Protein AF-A0A1T0A4B4-F1 (afdb_monomer_lite)

Secondary structure (DSSP, 8-state):
----HHHHHHHHHHHHHHHHHHTTSPPP-EEEEEEEEEETTEEEEEEEEEEETTT--EEEEEEEEEE-TTSS-EEEEEEEESSTT-SS-S--EEE-TTTHHHHHHHHHTT----

pLDDT: mean 87.67, std 13.89, range [37.34, 98.06]

Foldseek 3Di:
DAAAQVNLVVLLVVLQVVVCVVVVHDGFQKDGPKDFDADPNDTQYIWFWIARPVVRWIKTKDRNFDCPPPNPGGWIWIATAPDRPGPDDGDTDIDDPNCVSNVNRCVNVVHDDD

Organism: NCBI:txid34060

Sequence (114 aa):
MTILSVKLKNLVQKANCTIATQGNTAPLALEFHLKNIIRNGVKYGCSGFIKDANTGKIVYVNTEGTTLRNGQGDSYLYRLARHLKDYSGGSNRWAQADNLPSSIVSLLLNKPCF

Structure (mmCIF, N/CA/C/O backbone):
data_AF-A0A1T0A4B4-F1
#
_entry.id   AF-A0A1T0A4B4-F1
#
loop_
_atom_site.group_PDB
_atom_site.id
_atom_site.type_symbol
_atom_site.label_atom_id
_atom_site.label_alt_id
_atom_site.label_comp_id
_atom_site.label_asym_id
_atom_site.label_entity_id
_atom_site.label_seq_id
_atom_site.pdbx_PDB_ins_code
_atom_site.Cartn_x
_atom_site.Cartn_y
_atom_site.Cartn_z
_atom_site.occupancy
_atom_site.B_iso_or_equiv
_atom_site.auth_seq_id
_atom_site.auth_comp_id
_atom_site.auth_asym_id
_atom_site.auth_atom_id
_atom_site.pdbx_PDB_model_num
ATOM 1 N N . MET A 1 1 ? 14.051 5.964 -6.819 1.00 65.62 1 MET A N 1
ATOM 2 C CA . MET A 1 1 ? 14.446 4.667 -6.199 1.00 65.62 1 MET A CA 1
ATOM 3 C C . MET A 1 1 ? 13.277 3.697 -6.271 1.00 65.62 1 MET A C 1
ATOM 5 O O . MET A 1 1 ? 12.309 3.912 -5.565 1.00 65.62 1 MET A O 1
ATOM 9 N N . THR A 1 2 ? 13.368 2.604 -7.028 1.00 81.38 2 THR A N 1
ATOM 10 C CA . THR A 1 2 ? 12.256 1.650 -7.193 1.00 81.38 2 THR A CA 1
ATOM 11 C C . THR A 1 2 ? 11.838 0.955 -5.889 1.00 81.38 2 THR A C 1
ATOM 13 O O . THR A 1 2 ? 12.670 0.373 -5.187 1.00 81.38 2 THR A O 1
ATOM 16 N N . ILE A 1 3 ? 10.535 0.948 -5.587 1.00 90.12 3 ILE A N 1
ATOM 17 C CA . ILE A 1 3 ? 9.962 0.204 -4.454 1.00 90.12 3 ILE A CA 1
ATOM 18 C C . ILE A 1 3 ? 9.230 -1.036 -4.978 1.00 90.12 3 ILE A C 1
ATOM 20 O O . ILE A 1 3 ? 8.243 -0.921 -5.699 1.00 90.12 3 ILE A O 1
ATOM 24 N N . LEU A 1 4 ? 9.705 -2.221 -4.592 1.00 95.00 4 LEU A N 1
ATOM 25 C CA . LEU A 1 4 ? 9.095 -3.514 -4.927 1.00 95.00 4 LEU A CA 1
ATOM 26 C C . LEU A 1 4 ? 8.104 -3.974 -3.851 1.00 95.00 4 LEU A C 1
ATOM 28 O O . LEU A 1 4 ? 8.152 -3.502 -2.715 1.00 95.00 4 LEU A O 1
ATOM 32 N N . SER A 1 5 ? 7.262 -4.957 -4.179 1.00 96.31 5 SER A N 1
ATOM 33 C CA . SER A 1 5 ? 6.137 -5.395 -3.339 1.00 96.31 5 SER A CA 1
ATOM 34 C C . SER A 1 5 ? 6.548 -5.813 -1.925 1.00 96.31 5 SER A C 1
ATOM 36 O O . SER A 1 5 ? 5.933 -5.382 -0.953 1.00 96.31 5 SER A O 1
ATOM 38 N N . VAL A 1 6 ? 7.617 -6.605 -1.792 1.00 96.56 6 VAL A N 1
ATOM 39 C CA . VAL A 1 6 ? 8.127 -7.074 -0.490 1.00 96.56 6 VAL A CA 1
ATOM 40 C C . VAL A 1 6 ? 8.642 -5.907 0.352 1.00 96.56 6 VAL A C 1
ATOM 42 O O . VAL A 1 6 ? 8.340 -5.817 1.540 1.00 96.56 6 VAL A O 1
ATOM 45 N N . LYS A 1 7 ? 9.376 -4.976 -0.273 1.00 96.06 7 LYS A N 1
ATOM 46 C CA . LYS A 1 7 ? 9.888 -3.781 0.409 1.00 96.06 7 LYS A CA 1
ATOM 47 C C . LYS A 1 7 ? 8.732 -2.900 0.879 1.00 96.06 7 LYS A C 1
ATOM 49 O O . LYS A 1 7 ? 8.721 -2.503 2.039 1.00 96.06 7 LYS A O 1
ATOM 54 N N . LEU A 1 8 ? 7.744 -2.650 0.017 1.00 96.50 8 LEU A N 1
ATOM 55 C CA . LEU A 1 8 ? 6.566 -1.861 0.373 1.00 96.50 8 LEU A CA 1
ATOM 56 C C . LEU A 1 8 ? 5.783 -2.504 1.522 1.00 96.50 8 LEU A C 1
ATOM 58 O O . LEU A 1 8 ? 5.461 -1.814 2.482 1.00 96.50 8 LEU A O 1
ATOM 62 N N . LYS A 1 9 ? 5.540 -3.820 1.466 1.00 97.75 9 LYS A N 1
ATOM 63 C CA . LYS A 1 9 ? 4.872 -4.570 2.540 1.00 97.75 9 LYS A CA 1
ATOM 64 C C . LYS A 1 9 ? 5.558 -4.345 3.887 1.00 97.75 9 LYS A C 1
ATOM 66 O O . LYS A 1 9 ? 4.899 -3.961 4.848 1.00 97.75 9 LYS A O 1
ATOM 71 N N . ASN A 1 10 ? 6.876 -4.528 3.949 1.00 97.88 10 ASN A N 1
ATOM 72 C CA . ASN A 1 10 ? 7.631 -4.373 5.193 1.00 97.88 10 ASN A CA 1
ATOM 73 C C . ASN A 1 10 ? 7.598 -2.930 5.716 1.00 97.88 10 ASN A C 1
ATOM 75 O O . ASN A 1 10 ? 7.447 -2.712 6.917 1.00 97.88 10 ASN A O 1
ATOM 79 N N . LEU A 1 11 ? 7.700 -1.941 4.823 1.00 97.06 11 LEU A N 1
ATOM 80 C CA . LEU A 1 11 ? 7.626 -0.527 5.192 1.00 97.06 11 LEU A CA 1
ATOM 81 C C . LEU A 1 11 ? 6.242 -0.142 5.727 1.00 97.06 11 LEU A C 1
ATOM 83 O O . LEU A 1 11 ? 6.154 0.525 6.755 1.00 97.06 11 LEU A O 1
ATOM 87 N N . VAL A 1 12 ? 5.168 -0.586 5.068 1.00 97.56 12 VAL A N 1
ATOM 88 C CA . VAL A 1 12 ? 3.788 -0.336 5.512 1.00 97.56 12 VAL A CA 1
ATOM 89 C C . VAL A 1 12 ? 3.520 -1.037 6.842 1.00 97.56 12 VAL A C 1
ATOM 91 O O . VAL A 1 12 ? 2.934 -0.431 7.733 1.00 97.56 12 VAL A O 1
ATOM 94 N N . GLN A 1 13 ? 4.003 -2.270 7.026 1.00 97.31 13 GLN A N 1
ATOM 95 C CA . GLN A 1 13 ? 3.885 -2.978 8.303 1.00 97.31 13 GLN A CA 1
ATOM 96 C C . GLN A 1 13 ? 4.587 -2.212 9.432 1.00 97.31 13 GLN A C 1
ATOM 98 O O . GLN A 1 13 ? 4.015 -2.033 10.504 1.00 97.31 13 GLN A O 1
ATOM 103 N N . LYS A 1 14 ? 5.804 -1.712 9.177 1.00 97.19 14 LYS A N 1
ATOM 104 C CA . LYS A 1 14 ? 6.549 -0.895 10.140 1.00 97.19 14 LYS A CA 1
ATOM 105 C C . LYS A 1 14 ? 5.794 0.391 10.482 1.00 97.19 14 LYS A C 1
ATOM 107 O O . LYS A 1 14 ? 5.624 0.688 11.659 1.00 97.19 14 LYS A O 1
ATOM 112 N N . ALA A 1 15 ? 5.301 1.113 9.473 1.00 96.12 15 ALA A N 1
ATOM 113 C CA . ALA A 1 15 ? 4.528 2.338 9.666 1.00 96.12 15 ALA A CA 1
ATOM 114 C C . ALA A 1 15 ? 3.236 2.092 10.462 1.00 96.12 15 ALA A C 1
ATOM 116 O O . ALA A 1 15 ? 2.917 2.869 11.356 1.00 96.12 15 ALA A O 1
ATOM 117 N N . ASN A 1 16 ? 2.533 0.990 10.185 1.00 96.12 16 ASN A N 1
ATOM 118 C CA . ASN A 1 16 ? 1.340 0.576 10.920 1.00 96.12 16 ASN A CA 1
ATOM 119 C C . ASN A 1 16 ? 1.645 0.378 12.410 1.00 96.12 16 ASN A C 1
ATOM 121 O O . ASN A 1 16 ? 0.974 0.967 13.251 1.00 96.12 16 ASN A O 1
ATOM 125 N N . CYS A 1 17 ? 2.706 -0.367 12.738 1.00 94.44 17 CYS A N 1
ATOM 126 C CA . CYS A 1 17 ? 3.131 -0.546 14.126 1.00 94.44 17 CYS A CA 1
ATOM 127 C C . CYS A 1 17 ? 3.510 0.788 14.788 1.00 94.44 17 CYS A C 1
ATOM 129 O O . CYS A 1 17 ? 3.055 1.066 15.891 1.00 94.44 17 CYS A O 1
ATOM 131 N N . THR A 1 18 ? 4.295 1.640 14.117 1.00 95.12 18 THR A N 1
ATOM 132 C CA . THR A 1 18 ? 4.711 2.941 14.667 1.00 95.12 18 THR A CA 1
ATOM 133 C C . THR A 1 18 ? 3.520 3.857 14.957 1.00 95.12 18 THR A C 1
ATOM 135 O O . THR A 1 18 ? 3.436 4.414 16.050 1.00 95.12 18 THR A O 1
ATOM 138 N N . ILE A 1 19 ? 2.581 3.986 14.014 1.00 92.56 19 ILE A N 1
ATOM 139 C CA . ILE A 1 19 ? 1.384 4.826 14.173 1.00 92.56 19 ILE A CA 1
ATOM 140 C C . ILE A 1 19 ? 0.473 4.272 15.277 1.00 92.56 19 ILE A C 1
ATOM 142 O O . ILE A 1 19 ? -0.071 5.042 16.069 1.00 92.56 19 ILE A O 1
ATOM 146 N N . ALA A 1 20 ? 0.330 2.948 15.360 1.00 91.00 20 ALA A N 1
ATOM 147 C CA . ALA A 1 20 ? -0.446 2.284 16.402 1.00 91.00 20 ALA A CA 1
ATOM 148 C C . ALA A 1 20 ? 0.122 2.569 17.803 1.00 91.00 20 ALA A C 1
ATOM 150 O O . ALA A 1 20 ? -0.622 2.990 18.691 1.00 91.00 20 ALA A O 1
ATOM 151 N N . THR A 1 21 ? 1.445 2.446 17.974 1.00 90.94 21 THR A N 1
ATOM 152 C CA . THR A 1 21 ? 2.137 2.775 19.230 1.00 90.94 21 THR A CA 1
ATOM 153 C C . THR A 1 21 ? 1.974 4.247 19.604 1.00 90.94 21 THR A C 1
ATOM 155 O O . THR A 1 21 ? 1.628 4.545 20.742 1.00 90.94 21 THR A O 1
ATOM 158 N N . GLN A 1 22 ? 2.163 5.173 18.657 1.00 88.19 22 GLN A N 1
ATOM 159 C CA . GLN A 1 22 ? 1.993 6.612 18.907 1.00 88.19 22 GLN A CA 1
ATOM 160 C C . GLN A 1 22 ? 0.557 6.977 19.304 1.00 88.19 22 GLN A C 1
ATOM 162 O O . GLN A 1 22 ? 0.347 7.867 20.122 1.00 88.19 22 GLN A O 1
ATOM 167 N N . GLY A 1 23 ? -0.435 6.293 18.730 1.00 85.31 23 GLY A N 1
ATOM 168 C CA . GLY A 1 23 ? -1.847 6.507 19.035 1.00 85.31 23 GLY A CA 1
ATOM 169 C C . GLY A 1 23 ? -2.371 5.736 20.245 1.00 85.31 23 GLY A C 1
ATOM 170 O O . GLY A 1 23 ? -3.561 5.850 20.518 1.00 85.31 23 GLY A O 1
ATOM 171 N N . ASN A 1 24 ? -1.542 4.932 20.924 1.00 86.25 24 ASN A N 1
ATOM 172 C CA . ASN A 1 24 ? -1.968 3.974 21.953 1.00 86.25 24 ASN A CA 1
ATOM 173 C C . ASN A 1 24 ? -3.159 3.096 21.497 1.00 86.25 24 ASN A C 1
ATOM 175 O O . ASN A 1 24 ? -4.151 2.927 22.203 1.00 86.25 24 ASN A O 1
ATOM 179 N N . THR A 1 25 ? -3.082 2.580 20.266 1.00 87.38 25 THR A N 1
ATOM 180 C CA . THR A 1 25 ? -4.123 1.757 19.622 1.00 87.38 25 THR A CA 1
ATOM 181 C C . THR A 1 25 ? -3.524 0.470 19.063 1.00 87.38 25 THR A C 1
ATOM 183 O O . THR A 1 25 ? -2.311 0.367 18.888 1.00 87.38 25 THR A O 1
ATOM 186 N N . ALA A 1 26 ? -4.363 -0.528 18.777 1.00 90.56 26 ALA A N 1
ATOM 187 C CA . ALA A 1 26 ? -3.915 -1.748 18.112 1.00 90.56 26 ALA A CA 1
ATOM 188 C C . ALA A 1 26 ? -3.573 -1.484 16.627 1.00 90.56 26 ALA A C 1
ATOM 190 O O . ALA A 1 26 ? -4.235 -0.665 15.983 1.00 90.56 26 ALA A O 1
ATOM 191 N N . PRO A 1 27 ? -2.565 -2.175 16.060 1.00 93.06 27 PRO A N 1
ATOM 192 C CA . PRO A 1 27 ? -2.236 -2.064 14.642 1.00 93.06 27 PRO A CA 1
ATOM 193 C C . PRO A 1 27 ? -3.357 -2.612 13.752 1.00 93.06 27 PRO A C 1
ATOM 195 O O . PRO A 1 27 ? -4.075 -3.539 14.125 1.00 93.06 27 PRO A O 1
ATOM 198 N N . LEU A 1 28 ? -3.467 -2.066 12.538 1.00 94.81 28 LEU A N 1
ATOM 199 C CA . LEU A 1 28 ? -4.407 -2.550 11.523 1.00 94.81 28 LEU A CA 1
ATOM 200 C C . LEU A 1 28 ? -4.092 -3.992 11.105 1.00 94.81 28 LEU A C 1
ATOM 202 O O . LEU A 1 28 ? -2.920 -4.377 11.019 1.00 94.81 28 LEU A O 1
ATOM 206 N N . ALA A 1 29 ? -5.127 -4.758 10.760 1.00 96.38 29 ALA A N 1
ATOM 207 C CA . ALA A 1 29 ? -4.992 -6.116 10.243 1.00 96.38 29 ALA A CA 1
ATOM 208 C C . ALA A 1 29 ? -4.821 -6.069 8.716 1.00 96.38 29 ALA A C 1
ATOM 210 O O . ALA A 1 29 ? -5.791 -6.104 7.967 1.00 96.38 29 ALA A O 1
ATOM 211 N N . LEU A 1 30 ? -3.582 -5.926 8.240 1.00 97.62 30 LEU A N 1
ATOM 212 C CA . LEU A 1 30 ? -3.304 -5.645 6.827 1.00 97.62 30 LEU A CA 1
ATOM 213 C C . LEU A 1 30 ? -3.216 -6.908 5.952 1.00 97.62 30 LEU A C 1
ATOM 215 O O . LEU A 1 30 ? -2.360 -7.770 6.156 1.00 97.62 30 LEU A O 1
ATOM 219 N N . GLU A 1 31 ? -4.027 -6.950 4.898 1.00 97.75 31 GLU A N 1
ATOM 220 C CA . GLU A 1 31 ? -3.965 -7.905 3.788 1.00 97.75 31 GLU A CA 1
ATOM 221 C C . GLU A 1 31 ? -3.287 -7.252 2.571 1.00 97.75 31 GLU A C 1
ATOM 223 O O . GLU A 1 31 ? -3.688 -6.181 2.105 1.00 97.75 31 GLU A O 1
ATOM 228 N N . PHE A 1 32 ? -2.253 -7.900 2.025 1.00 98.06 32 PHE A N 1
ATOM 229 C CA . PHE A 1 32 ? -1.454 -7.358 0.921 1.00 98.06 32 PHE A CA 1
ATOM 230 C C . PHE A 1 32 ? -1.718 -8.110 -0.386 1.00 98.06 32 PHE A C 1
ATOM 232 O O . PHE A 1 32 ? -1.373 -9.282 -0.522 1.00 98.06 32 PHE A O 1
ATOM 239 N N . HIS A 1 33 ? -2.227 -7.399 -1.390 1.00 97.56 33 HIS A N 1
ATOM 240 C CA . HIS A 1 33 ? -2.474 -7.887 -2.748 1.00 97.56 33 HIS A CA 1
ATOM 241 C C . HIS A 1 33 ? -1.607 -7.115 -3.751 1.00 97.56 33 HIS A C 1
ATOM 243 O O . HIS A 1 33 ? -2.113 -6.454 -4.658 1.00 97.56 33 HIS A O 1
ATOM 249 N N . LEU A 1 34 ? -0.286 -7.160 -3.556 1.00 97.00 34 LEU A N 1
ATOM 250 C CA . LEU A 1 34 ? 0.701 -6.422 -4.351 1.00 97.00 34 LEU A CA 1
ATOM 251 C C . LEU A 1 34 ? 1.417 -7.339 -5.344 1.00 97.00 34 LEU A C 1
ATOM 253 O O . LEU A 1 34 ? 1.845 -8.438 -4.988 1.00 97.00 34 LEU A O 1
ATOM 257 N N . LYS A 1 35 ? 1.632 -6.858 -6.569 1.00 96.12 35 LYS A N 1
ATOM 258 C CA . LYS A 1 35 ? 2.432 -7.540 -7.594 1.00 96.12 35 LYS A CA 1
ATOM 259 C C . LYS A 1 35 ? 3.534 -6.620 -8.094 1.00 96.12 35 LYS A C 1
ATOM 261 O O . LYS A 1 35 ? 3.319 -5.424 -8.262 1.00 96.12 35 LYS A O 1
ATOM 266 N N . ASN A 1 36 ? 4.723 -7.174 -8.326 1.00 96.00 36 ASN A N 1
ATOM 267 C CA . ASN A 1 36 ? 5.797 -6.418 -8.967 1.00 96.00 36 ASN A CA 1
ATOM 268 C C . ASN A 1 36 ? 5.416 -6.112 -10.418 1.00 96.00 36 ASN A C 1
ATOM 270 O O . ASN A 1 36 ? 4.881 -6.972 -11.114 1.00 96.00 36 ASN A O 1
ATOM 274 N N . ILE A 1 37 ? 5.736 -4.904 -10.867 1.00 93.12 37 ILE A N 1
ATOM 275 C CA . ILE A 1 37 ? 5.600 -4.491 -12.261 1.00 93.12 37 ILE A CA 1
ATOM 276 C C . ILE A 1 37 ? 6.896 -4.883 -12.959 1.00 93.12 37 ILE A C 1
ATOM 278 O O . ILE A 1 37 ? 7.969 -4.386 -12.610 1.00 93.12 37 ILE A O 1
ATOM 282 N N . ILE A 1 38 ? 6.799 -5.815 -13.906 1.00 92.12 38 ILE A N 1
ATOM 283 C CA . ILE A 1 38 ? 7.936 -6.351 -14.655 1.00 92.12 38 ILE A CA 1
ATOM 284 C C . ILE A 1 38 ? 7.716 -6.035 -16.132 1.00 92.12 38 ILE A C 1
ATOM 286 O O . ILE A 1 38 ? 6.683 -6.406 -16.684 1.00 92.12 38 ILE A O 1
ATOM 290 N N . ARG A 1 39 ? 8.680 -5.370 -16.774 1.00 88.81 39 ARG A N 1
ATOM 291 C CA . ARG A 1 39 ? 8.703 -5.158 -18.230 1.00 88.81 39 ARG A CA 1
ATOM 292 C C . ARG A 1 39 ? 10.047 -5.647 -18.751 1.00 88.81 39 ARG A C 1
ATOM 294 O O . ARG A 1 39 ? 11.078 -5.281 -18.199 1.00 88.81 39 ARG A O 1
ATOM 301 N N . ASN A 1 40 ? 10.041 -6.513 -19.763 1.00 92.12 40 ASN A N 1
ATOM 302 C CA . ASN A 1 40 ? 11.258 -7.080 -20.364 1.00 92.12 40 ASN A CA 1
ATOM 303 C C . ASN A 1 40 ? 12.253 -7.656 -19.330 1.00 92.12 40 ASN A C 1
ATOM 305 O O . ASN A 1 40 ? 13.453 -7.421 -19.409 1.00 92.12 40 ASN A O 1
ATOM 309 N N . GLY A 1 41 ? 11.749 -8.358 -18.306 1.00 90.44 41 GLY A N 1
ATOM 310 C CA . GLY A 1 41 ? 12.567 -8.942 -17.230 1.00 90.44 41 GLY A CA 1
ATOM 311 C C . GLY A 1 41 ? 13.049 -7.957 -16.153 1.00 90.44 41 GLY A C 1
ATOM 312 O O . GLY A 1 41 ? 13.530 -8.387 -15.106 1.00 90.44 41 GLY A O 1
ATOM 313 N N . VAL A 1 42 ? 12.861 -6.650 -16.347 1.00 89.75 42 VAL A N 1
ATOM 314 C CA . VAL A 1 42 ? 13.271 -5.601 -15.404 1.00 89.75 42 VAL A CA 1
ATOM 315 C C . VAL A 1 42 ? 12.107 -5.225 -14.487 1.00 89.75 42 VAL A C 1
ATOM 317 O O . VAL A 1 42 ? 10.965 -5.096 -14.929 1.00 89.75 42 VAL A O 1
ATOM 320 N N . LYS A 1 43 ? 12.383 -5.055 -13.188 1.00 90.31 43 LYS A N 1
ATOM 321 C CA . LYS A 1 43 ? 11.382 -4.670 -12.181 1.00 90.31 43 LYS A CA 1
ATOM 322 C C . LYS A 1 43 ? 11.321 -3.145 -12.043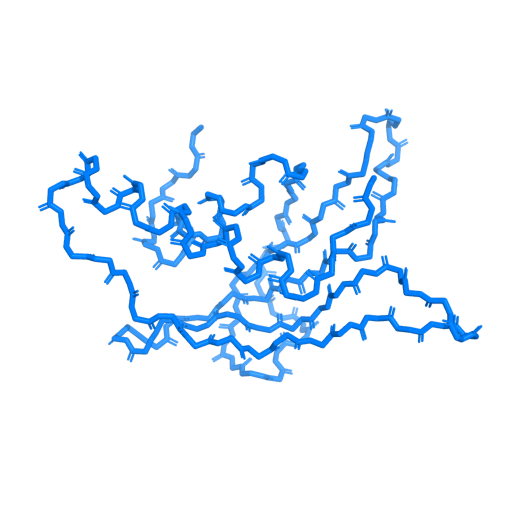 1.00 90.31 43 LYS A C 1
ATOM 324 O O . LYS A 1 43 ? 12.296 -2.534 -11.615 1.00 90.31 43 LYS A O 1
ATOM 329 N N . TYR A 1 44 ? 10.164 -2.555 -12.332 1.00 89.19 44 TYR A N 1
ATOM 330 C CA . TYR A 1 44 ? 9.945 -1.098 -12.339 1.00 89.19 44 TYR A CA 1
ATOM 331 C C . TYR A 1 44 ? 9.227 -0.566 -11.097 1.00 89.19 44 TYR A C 1
ATOM 333 O O . TYR A 1 44 ? 9.152 0.640 -10.892 1.00 89.19 44 TYR A O 1
ATOM 341 N N . GLY A 1 45 ? 8.717 -1.457 -10.249 1.00 92.69 45 GLY A N 1
ATOM 342 C CA . GLY A 1 45 ? 7.969 -1.100 -9.051 1.00 92.69 45 GLY A CA 1
ATOM 343 C C . GLY A 1 45 ? 7.003 -2.211 -8.680 1.00 92.69 45 GLY A C 1
ATOM 344 O O . GLY A 1 45 ? 7.228 -3.384 -8.991 1.00 92.69 45 GLY A O 1
ATOM 345 N N . CYS A 1 46 ? 5.905 -1.844 -8.040 1.00 95.12 46 CYS A N 1
ATOM 346 C CA . CYS A 1 46 ? 4.795 -2.725 -7.740 1.00 95.12 46 CYS A CA 1
ATOM 347 C C . CYS A 1 46 ? 3.472 -1.966 -7.798 1.00 95.12 46 CYS A C 1
ATOM 349 O O . CYS A 1 46 ? 3.420 -0.758 -7.586 1.00 95.12 46 CYS A O 1
ATOM 351 N N . SER A 1 47 ? 2.392 -2.683 -8.063 1.00 95.31 47 SER A N 1
ATOM 352 C CA . SER A 1 47 ? 1.049 -2.141 -7.921 1.00 95.31 47 SER A CA 1
ATOM 353 C C . SER A 1 47 ? 0.093 -3.184 -7.377 1.00 95.31 47 SER A C 1
ATOM 355 O O . SER A 1 47 ? 0.358 -4.392 -7.408 1.00 95.31 47 SER A O 1
ATOM 357 N N . GLY A 1 48 ? -1.016 -2.709 -6.828 1.00 96.88 48 GLY A N 1
ATOM 358 C CA . GLY A 1 48 ? -2.049 -3.565 -6.278 1.00 96.88 48 GLY A CA 1
ATOM 359 C C . GLY A 1 48 ? -2.762 -2.907 -5.117 1.00 96.88 48 GLY A C 1
ATOM 360 O O . GLY A 1 48 ? -2.866 -1.685 -5.058 1.00 96.88 48 GLY A O 1
ATOM 361 N N . PHE A 1 49 ? -3.260 -3.732 -4.205 1.00 97.94 49 PHE A N 1
ATOM 362 C CA . PHE A 1 49 ? -4.157 -3.290 -3.147 1.00 97.94 49 PHE A CA 1
ATOM 363 C C . PHE A 1 49 ? -3.630 -3.676 -1.771 1.00 97.94 49 PHE A C 1
ATOM 365 O O . PHE A 1 49 ? -3.010 -4.725 -1.596 1.00 97.94 49 PHE A O 1
ATOM 372 N N . ILE A 1 50 ? -3.908 -2.825 -0.794 1.00 98.00 50 ILE A N 1
ATOM 373 C CA . ILE A 1 50 ? -3.686 -3.077 0.625 1.00 98.00 50 ILE A CA 1
ATOM 374 C C . ILE A 1 50 ? -5.032 -2.880 1.305 1.00 98.00 50 ILE A C 1
ATOM 376 O O . ILE A 1 50 ? -5.653 -1.829 1.144 1.00 98.00 50 ILE A O 1
ATOM 380 N N . LYS A 1 51 ? -5.500 -3.901 2.015 1.00 97.31 51 LYS A N 1
ATOM 381 C CA . LYS A 1 51 ? -6.805 -3.912 2.669 1.00 97.31 51 LYS A CA 1
ATOM 382 C C . LYS A 1 51 ? -6.622 -4.025 4.174 1.00 97.31 51 LYS A C 1
ATOM 384 O O . LYS A 1 51 ? -5.794 -4.803 4.629 1.00 97.31 51 LYS A O 1
ATOM 389 N N . ASP A 1 52 ? -7.398 -3.268 4.936 1.00 96.62 52 ASP A N 1
ATOM 390 C CA . ASP A 1 52 ? -7.580 -3.547 6.358 1.00 96.62 52 ASP A CA 1
ATOM 391 C C . ASP A 1 52 ? -8.711 -4.571 6.520 1.00 96.62 52 ASP A C 1
ATOM 393 O O . ASP A 1 52 ? -9.852 -4.312 6.136 1.00 96.62 52 ASP A O 1
ATOM 397 N N . ALA A 1 53 ? -8.394 -5.747 7.056 1.00 95.12 53 ALA A N 1
ATOM 398 C CA . ALA A 1 53 ? -9.332 -6.846 7.243 1.00 95.12 53 ALA A CA 1
ATOM 399 C C . ALA A 1 53 ? -10.436 -6.506 8.255 1.00 95.12 53 ALA A C 1
ATOM 401 O O . ALA A 1 53 ? -11.542 -7.025 8.130 1.00 95.12 53 ALA A O 1
ATOM 402 N N . ASN A 1 54 ? -10.165 -5.601 9.204 1.00 92.94 54 ASN A N 1
ATOM 403 C CA . ASN A 1 54 ? -11.131 -5.218 10.233 1.00 92.94 54 ASN A CA 1
ATOM 404 C C . ASN A 1 54 ? -12.218 -4.287 9.682 1.00 92.94 54 ASN A C 1
ATOM 406 O O . ASN A 1 54 ? -13.401 -4.497 9.930 1.00 92.94 54 ASN A O 1
ATOM 410 N N . THR A 1 55 ? -11.830 -3.249 8.933 1.00 92.19 55 THR A N 1
ATOM 411 C CA . THR A 1 55 ? -12.781 -2.258 8.392 1.00 92.19 55 THR A CA 1
ATOM 412 C C . THR A 1 55 ? -13.227 -2.542 6.960 1.00 92.19 55 THR A C 1
ATOM 414 O O . THR A 1 55 ? -14.163 -1.915 6.469 1.00 92.19 55 THR A O 1
ATOM 417 N N . GLY A 1 56 ? -12.536 -3.436 6.251 1.00 93.56 56 GLY A N 1
ATOM 418 C CA . GLY A 1 56 ? -12.760 -3.708 4.834 1.00 93.56 56 GLY A CA 1
ATOM 419 C C . GLY A 1 56 ? -12.287 -2.596 3.892 1.00 93.56 56 GLY A C 1
ATOM 420 O O 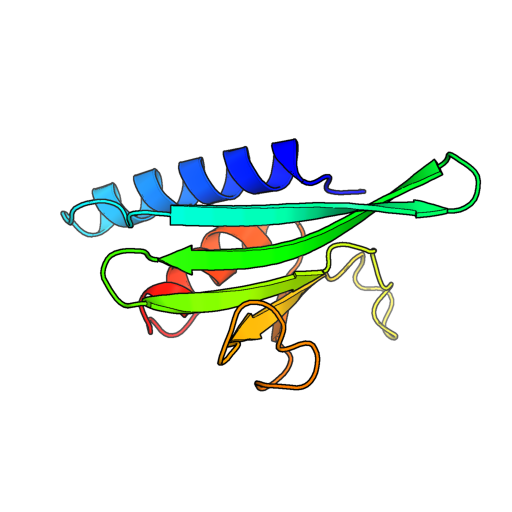. GLY A 1 56 ? -12.479 -2.718 2.684 1.00 93.56 56 GLY A O 1
ATOM 421 N N . LYS A 1 57 ? -11.664 -1.523 4.399 1.00 94.12 57 LYS A N 1
ATOM 422 C CA . LYS A 1 57 ? -11.142 -0.429 3.568 1.00 94.12 57 LYS A CA 1
ATOM 423 C C . LYS A 1 57 ? -9.956 -0.885 2.737 1.00 94.12 57 LYS A C 1
ATOM 425 O O . LYS A 1 57 ? -9.113 -1.646 3.205 1.00 94.12 57 LYS A O 1
ATOM 430 N N . ILE A 1 58 ? -9.870 -0.363 1.517 1.00 96.12 58 ILE A N 1
ATOM 431 C CA . ILE A 1 58 ? -8.870 -0.772 0.534 1.00 96.12 58 ILE A CA 1
ATOM 432 C C . ILE A 1 58 ? -8.174 0.467 -0.022 1.00 96.12 58 ILE A C 1
ATOM 434 O O . ILE A 1 58 ? -8.818 1.443 -0.408 1.00 96.12 58 ILE A O 1
ATOM 438 N N . VAL A 1 59 ? -6.850 0.401 -0.103 1.00 96.25 59 VAL A N 1
ATOM 439 C CA . VAL A 1 59 ? -6.008 1.379 -0.787 1.00 96.25 59 VAL A CA 1
ATOM 440 C C . VAL A 1 59 ? -5.361 0.712 -1.991 1.00 96.25 59 VAL A C 1
ATOM 442 O O . VAL A 1 59 ? -4.692 -0.310 -1.859 1.00 96.25 59 VAL A O 1
ATOM 445 N N . TYR A 1 60 ? -5.553 1.299 -3.167 1.00 96.56 60 TYR A N 1
ATOM 446 C CA . TYR A 1 60 ? -4.745 1.009 -4.341 1.00 96.56 60 TYR A CA 1
ATOM 447 C C . TYR A 1 60 ? -3.422 1.768 -4.255 1.00 96.56 60 TYR A C 1
ATOM 449 O O . TYR A 1 60 ? -3.408 2.942 -3.880 1.00 96.56 60 TYR A O 1
ATOM 457 N N . VAL A 1 61 ? -2.329 1.120 -4.647 1.00 95.62 61 VAL A N 1
ATOM 458 C CA . VAL A 1 61 ? -0.995 1.716 -4.735 1.00 95.62 61 VAL A CA 1
ATOM 459 C C . VAL A 1 61 ? -0.337 1.362 -6.065 1.00 95.62 61 VAL A C 1
ATOM 461 O O . VAL A 1 61 ? -0.497 0.250 -6.575 1.00 95.62 61 VAL A O 1
ATOM 464 N N . ASN A 1 62 ? 0.426 2.304 -6.613 1.00 93.69 62 ASN A N 1
ATOM 465 C CA . ASN A 1 62 ? 1.315 2.094 -7.744 1.00 93.69 62 ASN A CA 1
ATOM 466 C C . ASN A 1 62 ? 2.648 2.812 -7.496 1.00 93.69 62 ASN A C 1
ATOM 468 O O . ASN A 1 62 ? 2.689 4.032 -7.330 1.00 93.69 62 ASN A O 1
ATOM 472 N N . THR A 1 63 ? 3.726 2.029 -7.467 1.00 92.38 63 THR A N 1
ATOM 473 C CA . THR A 1 63 ? 5.101 2.496 -7.272 1.00 92.38 63 THR A CA 1
ATOM 474 C C . THR A 1 63 ? 5.955 2.434 -8.537 1.00 92.38 63 THR A C 1
ATOM 476 O O . THR A 1 63 ? 7.178 2.546 -8.450 1.00 92.38 63 THR A O 1
ATOM 479 N N . GLU A 1 64 ? 5.349 2.243 -9.712 1.00 86.50 64 GLU A N 1
ATOM 480 C CA . GLU A 1 64 ? 6.009 2.590 -10.970 1.00 86.50 64 GLU A CA 1
ATOM 481 C C . GLU A 1 64 ? 6.271 4.094 -10.937 1.00 86.50 64 GLU A C 1
ATOM 483 O O . GLU A 1 64 ? 5.338 4.894 -10.996 1.00 86.50 64 GLU A O 1
ATOM 488 N N . GLY A 1 65 ? 7.532 4.465 -10.712 1.00 66.94 65 GLY A N 1
ATOM 489 C CA . GLY A 1 65 ? 7.921 5.853 -10.513 1.00 66.94 65 GLY A CA 1
ATOM 490 C C . GLY A 1 65 ? 7.511 6.689 -11.716 1.00 66.94 65 GLY A C 1
ATOM 491 O O . GLY A 1 65 ? 8.070 6.544 -12.799 1.00 66.94 65 GLY A O 1
ATOM 492 N N . THR A 1 66 ? 6.535 7.569 -11.52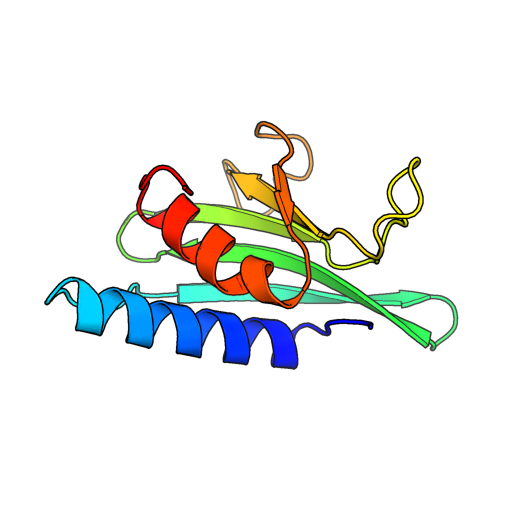7 1.00 60.66 66 THR A N 1
ATOM 493 C CA . THR A 1 66 ? 6.320 8.689 -12.434 1.00 60.66 66 THR A CA 1
ATOM 494 C C . THR A 1 66 ? 7.120 9.859 -11.895 1.00 60.66 66 THR A C 1
ATOM 496 O O . THR A 1 66 ? 6.856 10.338 -10.787 1.00 60.66 66 THR A O 1
ATOM 499 N N . THR A 1 67 ? 8.088 10.337 -12.672 1.00 55.84 67 THR A N 1
ATOM 500 C CA . THR A 1 67 ? 8.641 11.676 -12.486 1.00 55.84 67 THR A CA 1
ATOM 501 C C . THR A 1 67 ? 7.472 12.649 -12.576 1.00 55.84 67 THR A C 1
ATOM 503 O O . THR A 1 67 ? 6.830 12.764 -13.623 1.00 55.84 67 THR A O 1
ATOM 506 N N . LEU A 1 68 ? 7.136 13.326 -11.474 1.00 53.47 68 LEU A N 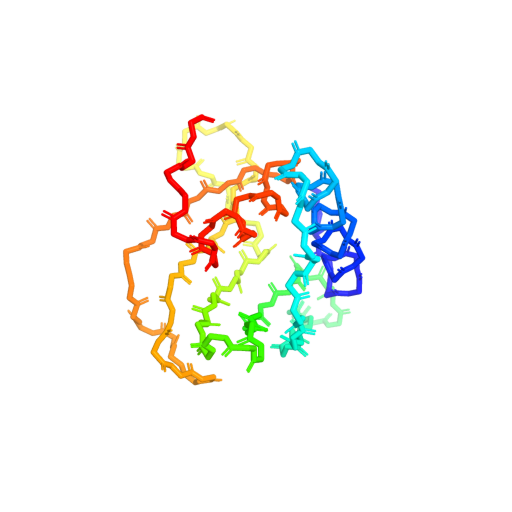1
ATOM 507 C CA . LEU A 1 68 ? 6.172 14.418 -11.560 1.00 53.47 68 LEU A CA 1
ATOM 508 C C . LEU A 1 68 ? 6.709 15.459 -12.544 1.00 53.47 68 LEU A C 1
ATOM 510 O O . LEU A 1 68 ? 7.911 15.734 -12.580 1.00 53.47 68 LEU A O 1
ATOM 514 N N . ARG A 1 69 ? 5.788 16.070 -13.296 1.00 46.22 69 ARG A N 1
ATOM 515 C CA . ARG A 1 69 ? 6.013 17.075 -14.354 1.00 46.22 69 ARG A CA 1
ATOM 516 C C . ARG A 1 69 ? 6.911 18.266 -13.963 1.00 46.22 69 ARG A C 1
ATOM 518 O O . ARG A 1 69 ? 7.288 19.031 -14.839 1.00 46.22 69 ARG A O 1
ATOM 525 N N . ASN A 1 70 ? 7.265 18.406 -12.683 1.00 52.84 70 ASN A N 1
ATOM 526 C CA . ASN A 1 70 ? 7.953 19.561 -12.108 1.00 52.84 70 ASN A CA 1
ATOM 527 C C . ASN A 1 70 ? 9.328 19.216 -11.491 1.00 52.84 70 ASN A C 1
ATOM 529 O O . ASN A 1 70 ? 9.842 19.990 -10.691 1.00 52.84 70 ASN A O 1
ATOM 533 N N . GLY A 1 71 ? 9.912 18.047 -11.790 1.00 52.03 71 GLY A N 1
ATOM 534 C CA . GLY A 1 71 ? 11.294 17.719 -11.397 1.00 52.03 71 GLY A CA 1
ATOM 535 C C . GLY A 1 71 ? 11.528 17.391 -9.911 1.00 52.03 71 GLY A C 1
ATOM 536 O O . GLY A 1 71 ? 12.669 17.198 -9.512 1.00 52.03 71 GLY A O 1
ATOM 537 N N . GLN A 1 72 ? 10.478 17.270 -9.090 1.00 54.97 72 GLN A N 1
ATOM 538 C CA . GLN A 1 72 ? 10.571 17.032 -7.632 1.00 54.97 72 GLN A CA 1
ATOM 539 C C . GLN A 1 72 ? 10.717 15.546 -7.222 1.00 54.97 72 GLN A C 1
ATOM 541 O O . GLN A 1 72 ? 10.361 15.152 -6.110 1.00 54.97 72 GLN A O 1
ATOM 546 N N . GLY A 1 73 ? 11.271 14.715 -8.107 1.00 60.53 73 GLY A N 1
ATOM 547 C CA . GLY A 1 73 ? 11.542 13.299 -7.845 1.00 60.53 73 GLY A CA 1
ATOM 548 C C . GLY A 1 73 ? 10.359 12.350 -8.075 1.00 60.53 73 GLY A C 1
ATOM 549 O O . GLY A 1 73 ? 9.274 12.749 -8.509 1.00 60.53 73 GLY A O 1
ATOM 550 N N . ASP A 1 74 ? 10.609 11.062 -7.819 1.00 70.31 74 ASP A N 1
ATOM 551 C CA . ASP A 1 74 ? 9.631 9.982 -7.983 1.00 70.31 74 ASP A CA 1
ATOM 552 C C . ASP A 1 74 ? 8.456 10.189 -7.020 1.00 70.31 74 ASP A C 1
ATOM 554 O O . ASP A 1 74 ? 8.639 10.211 -5.799 1.00 70.31 74 ASP A O 1
ATOM 558 N N . SER A 1 75 ? 7.241 10.306 -7.557 1.00 83.50 75 SER A N 1
ATOM 559 C CA . SER A 1 75 ? 6.022 10.252 -6.748 1.00 83.50 75 SER A CA 1
ATOM 560 C C . SER A 1 75 ? 5.223 9.007 -7.064 1.00 83.50 75 SER A C 1
ATOM 562 O O . SER A 1 75 ? 5.052 8.627 -8.222 1.00 83.50 75 SER A O 1
ATOM 564 N N . TYR A 1 76 ? 4.712 8.395 -6.005 1.00 91.12 76 TYR A N 1
ATOM 565 C CA . TYR A 1 76 ? 3.951 7.163 -6.061 1.00 91.12 76 TYR A CA 1
ATOM 566 C C . TYR A 1 76 ? 2.480 7.439 -5.840 1.00 91.12 76 TYR A C 1
ATOM 568 O O . TYR A 1 76 ? 2.096 8.190 -4.939 1.00 91.12 76 TYR A O 1
ATOM 576 N N . LEU A 1 77 ? 1.664 6.808 -6.672 1.00 92.00 77 LEU A N 1
ATOM 577 C CA . LEU A 1 77 ? 0.222 6.928 -6.617 1.00 92.00 77 LEU A CA 1
ATOM 578 C C . LEU A 1 77 ? -0.315 6.039 -5.500 1.00 92.00 77 LEU A C 1
ATOM 580 O O . LEU A 1 77 ? 0.001 4.852 -5.422 1.00 92.00 77 LEU A O 1
ATOM 584 N N . TYR A 1 78 ? -1.200 6.597 -4.688 1.00 94.19 78 TYR A N 1
ATOM 585 C CA . TYR A 1 78 ? -2.040 5.842 -3.773 1.00 94.19 78 TYR A CA 1
ATOM 586 C C . TYR A 1 78 ? -3.433 6.471 -3.711 1.00 94.19 78 TYR A C 1
ATOM 588 O O . TYR A 1 78 ? -3.592 7.675 -3.905 1.00 94.19 78 TYR A O 1
ATOM 596 N N . ARG A 1 79 ? -4.472 5.666 -3.490 1.00 93.94 79 ARG A N 1
ATOM 597 C CA . ARG A 1 79 ? -5.861 6.149 -3.389 1.00 93.94 79 ARG A CA 1
ATOM 598 C C . ARG A 1 79 ? -6.781 5.096 -2.796 1.00 93.94 79 ARG A C 1
ATOM 600 O O . ARG A 1 79 ? -6.458 3.913 -2.815 1.00 93.94 79 ARG A O 1
ATOM 607 N N . LEU A 1 80 ? -7.943 5.522 -2.312 1.00 94.38 80 LEU A N 1
ATOM 608 C CA . LEU A 1 80 ? -8.993 4.596 -1.891 1.00 94.38 80 LEU A CA 1
ATOM 609 C C . LEU A 1 80 ? -9.537 3.813 -3.090 1.00 94.38 80 LEU A C 1
ATOM 611 O O . LEU A 1 80 ? -9.693 4.362 -4.177 1.00 94.38 80 LEU A O 1
ATOM 615 N N . ALA A 1 81 ? -9.855 2.548 -2.852 1.00 94.62 81 ALA A N 1
ATOM 616 C CA . ALA A 1 81 ? -10.443 1.625 -3.811 1.00 94.62 81 ALA A CA 1
ATOM 617 C C . ALA A 1 81 ? -11.707 0.996 -3.214 1.00 94.62 81 ALA A C 1
ATOM 619 O O . ALA A 1 81 ? -11.777 0.755 -2.009 1.00 94.62 81 ALA A O 1
ATOM 620 N N . ARG A 1 82 ? -12.708 0.706 -4.052 1.00 91.62 82 ARG A N 1
ATOM 621 C CA . ARG A 1 82 ? -13.958 0.058 -3.607 1.00 91.62 82 ARG A CA 1
ATOM 622 C C . ARG A 1 82 ? -13.830 -1.461 -3.470 1.00 91.62 82 ARG A C 1
ATOM 624 O O . ARG A 1 82 ? -14.524 -2.069 -2.666 1.00 91.62 82 ARG A O 1
ATOM 631 N N . HIS A 1 83 ? -12.960 -2.076 -4.269 1.00 93.25 83 HIS A N 1
ATOM 632 C CA . HIS A 1 83 ? -12.717 -3.521 -4.293 1.00 93.25 83 HIS A CA 1
ATOM 633 C C . HIS A 1 83 ? -11.318 -3.841 -4.847 1.00 93.25 83 HIS A C 1
ATOM 635 O O . HIS A 1 83 ? -10.697 -3.004 -5.498 1.00 93.25 83 HIS A O 1
ATOM 641 N N . LEU A 1 84 ? -10.844 -5.085 -4.689 1.00 94.25 84 LEU A N 1
ATOM 642 C CA . LEU A 1 84 ? -9.501 -5.565 -5.098 1.00 94.25 84 LEU A CA 1
ATOM 643 C C . LEU A 1 84 ? -9.248 -5.643 -6.622 1.00 94.25 84 LEU A C 1
ATOM 645 O O . LEU A 1 84 ? -8.279 -6.248 -7.077 1.00 94.25 84 LEU A O 1
ATOM 649 N N . LYS A 1 85 ? -10.145 -5.071 -7.420 1.00 92.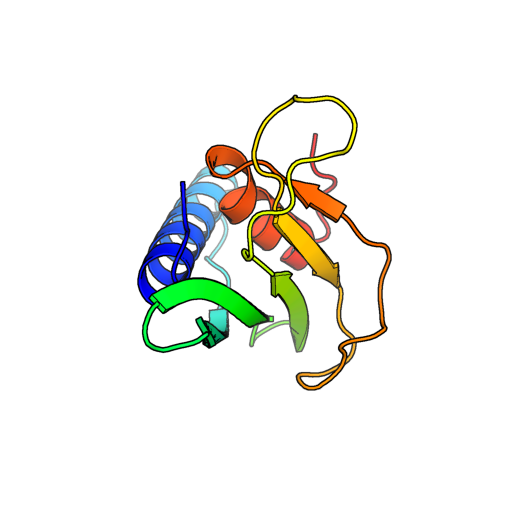12 85 LYS A N 1
ATOM 650 C CA . LYS A 1 85 ? -10.032 -4.910 -8.879 1.00 92.12 85 LYS A CA 1
ATOM 651 C C . LYS A 1 85 ? -10.317 -3.473 -9.326 1.00 92.12 85 LYS A C 1
ATOM 653 O O . LYS A 1 85 ? -10.549 -3.224 -10.502 1.00 92.12 85 LYS A O 1
ATOM 658 N N . ASP A 1 86 ? -10.385 -2.534 -8.381 1.00 88.94 86 ASP A N 1
ATOM 659 C CA . ASP A 1 86 ? -10.742 -1.147 -8.669 1.00 88.94 86 ASP A CA 1
ATOM 660 C C . ASP A 1 86 ? -9.506 -0.364 -9.114 1.00 88.94 86 ASP A C 1
ATOM 662 O O . ASP A 1 86 ? -8.780 0.225 -8.314 1.00 88.94 86 ASP A O 1
ATOM 666 N N . TYR A 1 87 ? -9.256 -0.385 -10.419 1.00 84.06 87 TYR A N 1
ATOM 667 C CA . TYR A 1 87 ? -8.174 0.371 -11.047 1.00 84.06 87 TYR A CA 1
ATOM 668 C C . TYR A 1 87 ? -8.633 1.742 -11.564 1.00 84.06 87 TYR A C 1
ATOM 670 O O . TYR A 1 87 ? -7.848 2.450 -12.193 1.00 84.06 87 TYR A O 1
ATOM 678 N N . SER A 1 88 ? -9.870 2.154 -11.277 1.00 77.62 88 SER A N 1
ATOM 679 C CA . SER A 1 88 ? -10.464 3.417 -11.744 1.00 77.62 88 SER A CA 1
ATOM 680 C C . SER A 1 88 ? -10.838 4.380 -10.615 1.00 77.62 88 SER A C 1
ATOM 682 O O . SER A 1 88 ? -10.873 5.585 -10.842 1.00 77.62 88 SER A O 1
ATOM 684 N N . GLY A 1 89 ? -11.121 3.873 -9.417 1.00 69.31 89 GLY A N 1
ATOM 685 C CA . GLY A 1 89 ? -11.775 4.614 -8.343 1.00 69.31 89 GLY A CA 1
ATOM 686 C C . GLY A 1 89 ? -10.860 5.464 -7.463 1.00 69.31 89 GLY A C 1
ATOM 687 O O . GLY A 1 89 ? -9.646 5.275 -7.418 1.00 69.31 89 GLY A O 1
ATOM 688 N N . GLY A 1 90 ? -11.496 6.393 -6.738 1.00 79.88 90 GLY A N 1
ATOM 689 C CA . GLY A 1 90 ? -10.882 7.279 -5.746 1.00 79.88 90 GLY A CA 1
ATOM 690 C C . GLY A 1 90 ? -10.129 8.476 -6.337 1.00 79.88 90 GLY A C 1
ATOM 691 O O . GLY A 1 90 ? -9.650 8.447 -7.468 1.00 79.88 90 GLY A O 1
ATOM 692 N N . SER A 1 91 ? -9.993 9.542 -5.548 1.00 88.75 91 SER A N 1
ATOM 693 C CA . SER A 1 91 ? -9.136 10.674 -5.913 1.00 88.75 91 SER A CA 1
ATOM 694 C C . SER A 1 91 ? -7.669 10.264 -5.823 1.00 88.75 91 SER A C 1
ATOM 696 O O . SER A 1 91 ? -7.227 9.777 -4.779 1.00 88.75 91 SER A O 1
ATOM 698 N N . ASN A 1 92 ? -6.918 10.475 -6.903 1.00 90.50 92 ASN A N 1
ATOM 699 C CA . ASN A 1 92 ? -5.485 10.196 -6.945 1.00 90.50 92 ASN A CA 1
ATOM 700 C C . ASN A 1 92 ? -4.749 11.031 -5.894 1.00 90.50 92 ASN A C 1
ATOM 702 O O . ASN A 1 92 ? -4.914 12.250 -5.838 1.00 90.50 92 ASN A O 1
ATOM 706 N N . ARG A 1 93 ? -3.913 10.376 -5.088 1.00 91.69 93 ARG A N 1
ATOM 707 C CA . ARG A 1 93 ? -2.981 11.024 -4.166 1.00 91.69 93 ARG A CA 1
ATOM 708 C C . ARG A 1 93 ? -1.565 10.588 -4.499 1.00 91.69 93 ARG A C 1
ATOM 710 O O . ARG A 1 93 ? -1.349 9.492 -5.013 1.00 91.69 93 ARG A O 1
ATOM 717 N N . TRP A 1 94 ? -0.609 11.453 -4.198 1.00 90.94 94 TRP A N 1
ATOM 718 C CA . TRP A 1 94 ? 0.793 11.253 -4.537 1.00 90.94 94 TRP A CA 1
ATOM 719 C C . TRP A 1 94 ? 1.646 11.403 -3.287 1.00 90.94 94 TRP A C 1
ATOM 721 O O . TRP A 1 94 ? 1.400 12.295 -2.478 1.00 90.94 94 TRP A O 1
ATO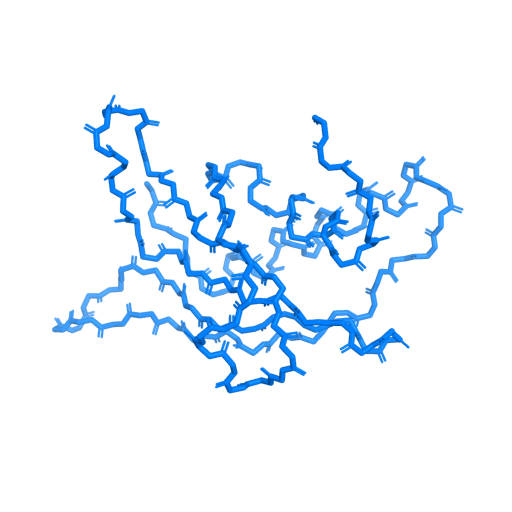M 731 N N . ALA A 1 95 ? 2.611 10.509 -3.107 1.00 90.31 95 ALA A N 1
ATOM 732 C CA . ALA A 1 95 ? 3.569 10.575 -2.013 1.00 90.31 95 ALA A CA 1
ATOM 733 C C . ALA A 1 95 ? 4.966 10.205 -2.509 1.00 90.31 95 ALA A C 1
ATOM 735 O O . ALA A 1 95 ? 5.127 9.336 -3.367 1.00 90.31 95 ALA A O 1
ATOM 736 N N . GLN A 1 96 ? 5.979 10.842 -1.930 1.00 89.62 96 GLN A N 1
ATOM 737 C CA . GLN A 1 96 ? 7.368 10.422 -2.093 1.00 89.62 96 GLN A CA 1
ATOM 738 C C . GLN A 1 96 ? 7.626 9.097 -1.360 1.00 89.62 96 GLN A C 1
ATOM 740 O O . GLN A 1 96 ? 6.834 8.670 -0.517 1.00 89.62 96 GLN A O 1
ATOM 745 N N . ALA A 1 97 ? 8.755 8.457 -1.670 1.00 88.75 97 ALA A N 1
ATOM 746 C CA . ALA A 1 97 ? 9.148 7.158 -1.120 1.00 88.75 97 ALA A CA 1
ATOM 747 C C . ALA A 1 97 ? 9.038 7.067 0.406 1.00 88.75 97 ALA A C 1
ATOM 749 O O . ALA A 1 97 ? 8.492 6.090 0.918 1.00 88.75 97 ALA A O 1
ATOM 750 N N . ASP A 1 98 ? 9.522 8.093 1.103 1.00 90.12 98 ASP A N 1
ATOM 751 C CA . ASP A 1 98 ? 9.629 8.090 2.561 1.00 90.12 98 ASP A CA 1
ATOM 752 C C . ASP A 1 98 ? 8.262 8.252 3.239 1.00 90.12 98 ASP A C 1
ATOM 754 O O . ASP A 1 98 ? 7.999 7.642 4.275 1.00 90.12 98 ASP A O 1
ATOM 758 N N . ASN A 1 99 ? 7.352 8.995 2.601 1.00 92.12 99 ASN A N 1
ATOM 759 C CA . ASN A 1 99 ? 6.023 9.306 3.134 1.00 92.12 99 ASN A CA 1
ATOM 760 C C . ASN A 1 99 ? 4.936 8.331 2.664 1.00 92.12 99 ASN A C 1
ATOM 762 O O . ASN A 1 99 ? 3.841 8.303 3.228 1.00 92.12 99 ASN A O 1
ATOM 766 N N . LEU A 1 100 ? 5.196 7.528 1.628 1.00 93.81 100 LEU A N 1
ATOM 767 C CA . LEU A 1 100 ? 4.210 6.601 1.071 1.00 93.81 100 LEU A CA 1
ATOM 768 C C . LEU A 1 100 ? 3.660 5.605 2.117 1.00 93.81 100 LEU A C 1
ATOM 770 O O . LEU A 1 100 ? 2.437 5.463 2.191 1.00 93.81 100 LEU A O 1
ATOM 774 N N . PRO A 1 101 ? 4.484 4.932 2.950 1.00 96.25 101 PRO A N 1
ATOM 775 C CA . PRO A 1 101 ? 3.979 3.935 3.891 1.00 96.25 101 PRO A CA 1
ATOM 776 C C . PRO A 1 101 ? 3.039 4.526 4.946 1.00 96.25 101 PRO A C 1
ATOM 778 O O . PRO A 1 101 ? 1.965 3.976 5.189 1.00 96.25 101 PRO A O 1
ATOM 781 N N . SER A 1 102 ? 3.414 5.662 5.541 1.00 95.62 102 SER A N 1
ATOM 782 C CA . SER A 1 102 ? 2.586 6.365 6.527 1.00 95.62 102 SER A CA 1
ATOM 783 C C . SER A 1 102 ? 1.312 6.920 5.891 1.00 95.62 102 SER A C 1
ATOM 785 O O . SER A 1 102 ? 0.238 6.778 6.469 1.00 95.62 102 SER A O 1
ATOM 787 N N . SER A 1 103 ? 1.394 7.457 4.670 1.00 95.12 103 SER A N 1
ATOM 788 C CA . SER A 1 103 ? 0.230 7.968 3.932 1.00 95.12 103 SER A CA 1
ATOM 789 C C . SER A 1 103 ? -0.811 6.880 3.644 1.00 95.12 103 SER A C 1
ATOM 791 O O . SER A 1 103 ? -2.009 7.122 3.790 1.00 95.12 103 SER A O 1
ATOM 793 N N . ILE A 1 104 ? -0.375 5.663 3.287 1.00 96.31 104 ILE A N 1
ATOM 794 C CA . ILE A 1 104 ? -1.269 4.509 3.081 1.00 96.31 104 ILE A CA 1
ATOM 795 C C . ILE A 1 104 ? -2.007 4.159 4.379 1.00 96.31 104 ILE A C 1
ATOM 797 O O . ILE A 1 104 ? -3.228 4.003 4.367 1.00 96.31 104 ILE A O 1
ATOM 801 N N . VAL A 1 105 ? -1.284 4.054 5.500 1.00 96.38 105 VAL A N 1
ATOM 802 C CA . VAL A 1 105 ? -1.875 3.706 6.804 1.00 96.38 105 VAL A CA 1
ATOM 803 C C . VAL A 1 105 ? -2.846 4.792 7.270 1.00 96.38 105 VAL A C 1
ATOM 805 O O . VAL A 1 105 ? -3.970 4.483 7.660 1.00 96.38 105 VAL A O 1
ATOM 808 N N . SER A 1 106 ? -2.463 6.066 7.170 1.00 94.19 106 SER A N 1
ATOM 809 C CA . SER A 1 106 ? -3.332 7.198 7.512 1.00 94.19 106 SER A CA 1
ATOM 810 C C . SER A 1 106 ? -4.620 7.204 6.688 1.00 94.19 106 SER A C 1
ATOM 812 O O . SER A 1 106 ? -5.700 7.446 7.232 1.00 94.19 106 SER A O 1
ATOM 814 N N . LEU A 1 107 ? -4.529 6.867 5.396 1.00 94.06 107 LEU A N 1
ATOM 815 C CA . LEU A 1 107 ? -5.691 6.770 4.518 1.00 94.06 107 LEU A CA 1
ATOM 816 C C . LEU A 1 107 ? -6.632 5.625 4.923 1.00 94.06 107 LEU A C 1
ATOM 818 O O . LEU A 1 107 ? -7.847 5.816 4.928 1.00 94.06 107 LEU A O 1
ATOM 822 N N . LEU A 1 108 ? -6.097 4.468 5.328 1.00 94.50 108 LEU A N 1
ATOM 823 C CA . LEU A 1 108 ? -6.897 3.370 5.890 1.00 94.50 108 LEU A CA 1
ATOM 824 C C . LEU A 1 108 ? -7.571 3.778 7.216 1.00 94.50 108 LEU A C 1
ATOM 826 O O . LEU A 1 108 ? -8.728 3.434 7.468 1.00 94.50 108 LEU A O 1
ATOM 830 N N . LEU A 1 109 ? -6.908 4.601 8.030 1.00 90.56 109 LEU A N 1
ATOM 831 C CA . LEU A 1 109 ? -7.449 5.119 9.291 1.00 90.56 109 LEU A CA 1
ATOM 832 C C . LEU A 1 109 ? -8.488 6.248 9.129 1.00 90.56 109 LEU A C 1
ATOM 834 O O . LEU A 1 109 ? -9.093 6.632 10.125 1.00 90.56 109 LEU A O 1
ATOM 838 N N . ASN A 1 110 ? -8.730 6.780 7.921 1.00 78.31 110 ASN A N 1
ATOM 839 C CA . ASN A 1 110 ? -9.453 8.050 7.698 1.00 78.31 110 ASN A CA 1
ATOM 840 C C . ASN A 1 110 ? -8.846 9.254 8.452 1.00 78.31 110 ASN A C 1
ATOM 842 O O . ASN A 1 110 ? -9.549 10.228 8.720 1.00 78.31 110 ASN A O 1
ATOM 846 N N . LYS A 1 111 ? -7.554 9.227 8.796 1.00 61.47 111 LYS A N 1
ATOM 847 C CA . LYS A 1 111 ? -6.898 10.399 9.387 1.00 61.47 111 LYS A CA 1
ATOM 848 C C . LYS A 1 111 ? -6.445 11.341 8.263 1.00 61.47 111 LYS A C 1
ATOM 850 O O . LYS A 1 111 ? -5.829 10.861 7.305 1.00 61.47 111 LYS A O 1
ATOM 855 N N . PRO A 1 112 ? -6.739 12.655 8.330 1.00 44.62 112 PRO A N 1
ATOM 856 C CA . PRO A 1 112 ? -6.140 13.613 7.406 1.00 44.62 112 PRO A CA 1
ATOM 857 C C . PRO A 1 112 ? -4.610 13.509 7.495 1.00 44.62 112 PRO A C 1
ATOM 859 O O . PRO A 1 112 ? -4.044 13.461 8.585 1.00 44.62 112 PRO A O 1
ATOM 862 N N . CYS A 1 113 ? -3.958 13.383 6.340 1.00 43.44 113 CYS A N 1
ATOM 863 C CA . CYS A 1 113 ? -2.503 13.407 6.234 1.00 43.44 113 CYS A CA 1
ATOM 864 C C . CYS A 1 113 ? -2.089 14.884 6.310 1.00 43.44 113 CYS A C 1
ATOM 866 O O . CYS A 1 113 ? -2.490 15.640 5.424 1.00 43.44 113 CYS A O 1
ATOM 868 N N . PHE A 1 114 ? -1.381 15.286 7.367 1.00 37.34 114 PHE A N 1
ATOM 869 C CA . PHE A 1 114 ? -0.810 16.628 7.528 1.00 37.34 114 PHE A CA 1
ATOM 870 C C . PHE A 1 114 ? 0.695 16.586 7.286 1.00 37.34 114 PHE A C 1
ATOM 872 O O . PHE A 1 114 ? 1.314 15.586 7.722 1.00 37.34 114 PHE A O 1
#

Radius of gyration: 13.63 Å; chains: 1; bounding box: 28×28×42 Å